Protein AF-A0A913YF73-F1 (afdb_monomer_lite)

pLDDT: mean 71.7, std 20.86, range [30.88, 94.69]

Radius of gyration: 25.26 Å; chains: 1; bounding box: 72×39×61 Å

Organism: Exaiptasia diaphana (NCBI:txid2652724)

Sequence (172 aa):
MDELIVLTPDNVKQVEFHNLKSPERDQLIRNLMEKVPESVQNSSRLLEKHPEQETRATLTKRLTFAIRKLSEDSVDKELLDLGKVSAHIDLEKLCWPIRKKERFKDAGIVRENGKDFYAQIILDALQTEIDGHAEYTKEYDCCEHVQFLQSNEFTTDRDEESLVCSSVVSIK

Foldseek 3Di:
DDDDDDCDPVNVVVVPPPDDAPPCLVVQLVVQLVQLLVQLLPPPLCCVLPVDSVLSNQLSVQLSQLSSVVSNCVLVVHDDDLVSSLVRDDLVSSQDGPPDPDTDPSNVSSVVCHSSNSSVSSVVSSVVVVVVCVVSVDDDPPVVDCPDPPPPPDDDDDDDDDDDDDDDDDDD

Secondary structure (DSSP, 8-state):
--------HHHHHHT--TT---TTHHHHHHHHHHHHHHHHHT-HHHHHH---HHHHHHHHHHHHHHHHHHHHHHHTTPPP-HHHHHHT--HHHHHS-SS-SSPPTTHHHHHHHHHHHHHHHHHHHHHHHHHH-TTTTS---GGGG---------------------------

Structure (mmCIF, N/CA/C/O backbone):
data_AF-A0A913YF73-F1
#
_entry.id   AF-A0A913YF73-F1
#
loop_
_atom_site.group_PDB
_atom_site.id
_atom_site.type_symbol
_atom_site.label_atom_id
_atom_site.label_alt_id
_atom_site.label_comp_id
_atom_site.label_asym_id
_atom_site.label_entity_id
_atom_site.label_seq_id
_atom_site.pdbx_PDB_ins_code
_atom_site.Cartn_x
_atom_site.Cartn_y
_atom_site.Cartn_z
_atom_site.occupancy
_atom_site.B_iso_or_equiv
_atom_site.auth_seq_id
_atom_site.auth_comp_id
_atom_site.auth_asym_id
_atom_site.auth_atom_id
_atom_site.pdbx_PDB_model_num
ATOM 1 N N . MET A 1 1 ? 46.815 -5.617 -33.733 1.00 34.00 1 MET A N 1
ATOM 2 C CA . MET A 1 1 ? 45.872 -6.285 -34.652 1.00 34.00 1 MET A CA 1
ATOM 3 C C . MET A 1 1 ? 44.560 -6.250 -33.920 1.00 34.00 1 MET A C 1
ATOM 5 O O . MET A 1 1 ? 44.460 -6.915 -32.899 1.00 34.00 1 MET A O 1
ATOM 9 N N . ASP A 1 2 ? 43.634 -5.416 -34.369 1.00 40.81 2 ASP A N 1
ATOM 10 C CA . ASP A 1 2 ? 42.364 -5.242 -33.672 1.00 40.81 2 ASP A CA 1
ATOM 11 C C . ASP A 1 2 ? 41.381 -6.243 -34.274 1.00 40.81 2 ASP A C 1
ATOM 13 O O . ASP A 1 2 ? 41.044 -6.167 -35.459 1.00 40.81 2 ASP A O 1
ATOM 17 N N . GLU A 1 3 ? 41.006 -7.252 -33.491 1.00 43.00 3 GLU A N 1
ATOM 18 C CA . GLU A 1 3 ? 40.011 -8.232 -33.909 1.00 43.00 3 GLU A CA 1
ATOM 19 C C . GLU A 1 3 ? 38.632 -7.574 -33.940 1.00 43.00 3 GLU A C 1
ATOM 21 O O . GLU A 1 3 ? 38.107 -7.090 -32.937 1.00 43.00 3 GLU A O 1
ATOM 26 N N . LEU A 1 4 ? 38.042 -7.550 -35.133 1.00 38.94 4 LEU A N 1
ATOM 27 C CA . LEU A 1 4 ? 36.712 -7.013 -35.363 1.00 38.94 4 LEU A CA 1
ATOM 28 C C . LEU A 1 4 ? 35.678 -8.050 -34.900 1.00 38.94 4 LEU A C 1
ATOM 30 O O . LEU A 1 4 ? 35.353 -8.988 -35.628 1.00 38.94 4 LEU A O 1
ATOM 34 N N . ILE A 1 5 ? 35.166 -7.901 -33.679 1.00 55.62 5 ILE A N 1
ATOM 35 C CA . ILE A 1 5 ? 34.100 -8.769 -33.169 1.00 55.62 5 ILE A CA 1
ATOM 36 C C . ILE A 1 5 ? 32.776 -8.339 -33.810 1.00 55.62 5 ILE A C 1
ATOM 38 O O . ILE A 1 5 ? 32.172 -7.337 -33.430 1.00 55.62 5 ILE A O 1
ATOM 42 N N . VAL A 1 6 ? 32.308 -9.103 -34.799 1.00 54.69 6 VAL A N 1
ATOM 43 C CA . VAL A 1 6 ? 30.972 -8.927 -35.383 1.00 54.69 6 VAL A CA 1
ATOM 44 C C . VAL A 1 6 ? 29.954 -9.626 -34.483 1.00 54.69 6 VAL A C 1
ATOM 46 O O . VAL A 1 6 ? 29.898 -10.856 -34.420 1.00 54.69 6 VAL A O 1
ATOM 49 N N . LEU A 1 7 ? 29.137 -8.844 -33.777 1.00 50.97 7 LEU A N 1
ATOM 50 C CA . LEU A 1 7 ? 28.013 -9.365 -33.003 1.00 50.97 7 LEU A CA 1
ATOM 51 C C . LEU A 1 7 ? 26.910 -9.828 -33.966 1.00 50.97 7 LEU A C 1
ATOM 53 O O . LEU A 1 7 ? 26.162 -9.025 -34.519 1.00 50.97 7 LEU A O 1
ATOM 57 N N . THR A 1 8 ? 26.828 -11.137 -34.199 1.00 58.25 8 THR A N 1
ATOM 58 C CA . THR A 1 8 ? 25.700 -11.760 -34.902 1.00 58.25 8 THR A CA 1
ATOM 59 C C . THR A 1 8 ? 24.472 -11.811 -33.980 1.00 58.25 8 THR A C 1
ATOM 61 O O . THR A 1 8 ? 24.634 -11.806 -32.759 1.00 58.25 8 THR A O 1
ATOM 64 N N . PRO A 1 9 ? 23.237 -11.904 -34.507 1.00 60.88 9 PRO A N 1
ATOM 65 C CA . PRO A 1 9 ? 22.028 -12.021 -33.681 1.00 60.88 9 PRO A CA 1
ATOM 66 C C . PRO A 1 9 ? 22.082 -13.163 -32.652 1.00 60.88 9 PRO A C 1
ATOM 68 O O . PRO A 1 9 ? 21.537 -13.036 -31.558 1.00 60.88 9 PRO A O 1
ATOM 71 N N . ASP A 1 10 ? 22.776 -14.257 -32.975 1.00 55.94 10 ASP A N 1
ATOM 72 C CA . ASP A 1 10 ? 22.982 -15.385 -32.060 1.00 55.94 10 ASP A CA 1
ATOM 73 C C . ASP A 1 10 ? 23.979 -15.060 -30.936 1.00 55.94 10 ASP A C 1
ATOM 75 O O . ASP A 1 10 ? 23.791 -15.508 -29.806 1.00 55.94 10 ASP A O 1
ATOM 79 N N . ASN A 1 11 ? 24.993 -14.230 -31.208 1.00 57.56 11 ASN A N 1
ATOM 80 C CA . ASN A 1 11 ? 25.930 -13.733 -30.196 1.00 57.56 11 ASN A CA 1
ATOM 81 C C . ASN A 1 11 ? 25.269 -12.679 -29.296 1.00 57.56 11 ASN A C 1
ATOM 83 O O . ASN A 1 11 ? 25.526 -12.655 -28.100 1.00 57.56 11 ASN A O 1
ATOM 87 N N . VAL A 1 12 ? 24.377 -11.844 -29.842 1.00 56.75 12 VAL A N 1
ATOM 88 C CA . VAL A 1 12 ? 23.615 -10.852 -29.060 1.00 56.75 12 VAL A CA 1
ATOM 89 C C . VAL A 1 12 ? 22.719 -11.543 -28.033 1.00 56.75 12 VAL A C 1
ATOM 91 O O . VAL A 1 12 ? 22.731 -11.151 -26.872 1.00 56.75 12 VAL A O 1
ATOM 94 N N . LYS A 1 13 ? 22.037 -12.633 -28.413 1.00 57.59 13 LYS A N 1
ATOM 95 C CA . LYS A 1 13 ? 21.227 -13.444 -27.485 1.00 57.59 13 LYS A CA 1
ATOM 96 C C . LYS A 1 13 ? 22.032 -14.052 -26.335 1.00 57.59 13 LYS A C 1
ATOM 98 O O . LYS A 1 13 ? 21.496 -14.246 -25.253 1.00 57.59 13 LYS A O 1
ATOM 103 N N . GLN A 1 14 ? 23.314 -14.355 -26.548 1.00 55.28 14 GLN A N 1
ATOM 104 C CA . GLN A 1 14 ? 24.201 -14.861 -25.491 1.00 55.28 14 GLN A CA 1
ATOM 105 C C . GLN A 1 14 ? 24.668 -13.762 -24.522 1.00 55.28 14 GLN A C 1
ATOM 107 O O . GLN A 1 14 ? 25.133 -14.074 -23.429 1.00 55.28 14 GLN A O 1
ATOM 112 N N . VAL A 1 15 ? 24.530 -12.491 -24.911 1.00 55.53 15 VAL A N 1
ATOM 113 C CA . VAL A 1 15 ? 24.896 -11.302 -24.122 1.00 55.53 15 VAL A CA 1
ATOM 114 C C . VAL A 1 15 ? 23.641 -10.581 -23.598 1.00 55.53 15 VAL A C 1
ATOM 116 O O . VAL A 1 15 ? 23.731 -9.516 -22.993 1.00 55.53 15 VAL A O 1
ATOM 119 N N . GLU A 1 16 ? 22.447 -11.155 -23.784 1.00 51.75 16 GLU A N 1
ATOM 120 C CA . GLU A 1 16 ? 21.217 -10.624 -23.200 1.00 51.75 16 GLU A CA 1
ATOM 121 C C . GLU A 1 16 ? 21.289 -10.707 -21.668 1.00 51.75 16 GLU A C 1
ATOM 123 O O . GLU A 1 16 ? 21.153 -11.759 -21.041 1.00 51.75 16 GLU A O 1
ATOM 128 N N . PHE A 1 17 ? 21.503 -9.557 -21.037 1.00 56.09 17 PHE A N 1
ATOM 129 C CA . PHE A 1 17 ? 21.459 -9.425 -19.591 1.00 56.09 17 PHE A CA 1
ATOM 130 C C . PHE A 1 17 ? 20.002 -9.405 -19.129 1.00 56.09 17 PHE A C 1
ATOM 132 O O . PHE A 1 17 ? 19.400 -8.348 -18.956 1.00 56.09 17 PHE A O 1
ATOM 139 N N . HIS A 1 18 ? 19.430 -10.582 -18.883 1.00 52.12 18 HIS A N 1
ATOM 140 C CA . HIS A 1 18 ? 18.026 -10.733 -18.483 1.00 52.12 18 HIS A CA 1
ATOM 141 C C . HIS A 1 18 ? 17.642 -10.102 -17.127 1.00 52.12 18 HIS A C 1
ATOM 143 O O . HIS A 1 18 ? 16.508 -10.262 -16.699 1.00 52.12 18 HIS A O 1
AT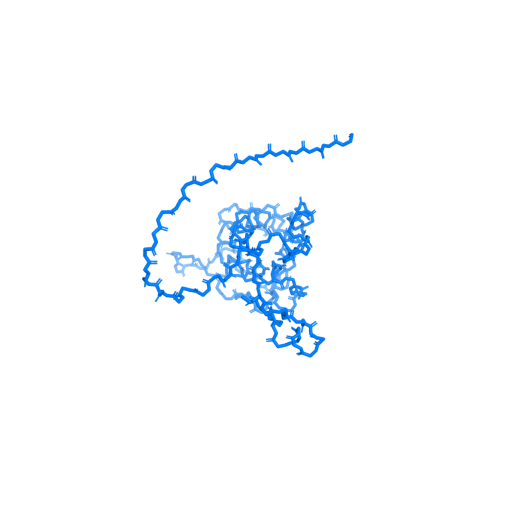OM 149 N N . ASN A 1 19 ? 18.549 -9.398 -16.439 1.00 55.88 19 ASN A N 1
ATOM 150 C CA . ASN A 1 19 ? 18.321 -8.838 -15.101 1.00 55.88 19 ASN A CA 1
ATOM 151 C C . ASN A 1 19 ? 19.118 -7.544 -14.826 1.00 55.88 19 ASN A C 1
ATOM 153 O O . ASN A 1 19 ? 19.521 -7.302 -13.685 1.00 55.88 19 ASN A O 1
ATOM 157 N N . LEU A 1 20 ? 19.390 -6.710 -15.837 1.00 58.34 20 LEU A N 1
ATOM 158 C CA . LEU A 1 20 ? 19.959 -5.381 -15.581 1.00 58.34 20 LEU A CA 1
ATOM 159 C C . LEU A 1 20 ? 18.896 -4.488 -14.930 1.00 58.34 20 LEU A C 1
ATOM 161 O O . LEU A 1 20 ? 17.968 -4.012 -15.577 1.00 58.34 20 LEU A O 1
ATOM 165 N N . LYS A 1 21 ? 19.022 -4.292 -13.616 1.00 62.62 21 LYS A N 1
ATOM 166 C CA . LYS A 1 21 ? 18.206 -3.345 -12.853 1.00 62.62 21 LYS A CA 1
ATOM 167 C C . LYS A 1 21 ? 18.792 -1.946 -13.017 1.00 62.62 21 LYS A C 1
ATOM 169 O O . LYS A 1 21 ? 20.011 -1.793 -12.987 1.00 62.62 21 LYS A O 1
ATOM 174 N N . SER A 1 22 ? 17.930 -0.936 -13.153 1.00 66.50 22 SER A N 1
ATOM 175 C CA . SER A 1 22 ? 18.375 0.462 -13.197 1.00 66.50 22 SER A CA 1
ATOM 176 C C . SER A 1 22 ? 19.248 0.777 -11.969 1.00 66.50 22 SER A C 1
ATOM 178 O O . SER A 1 22 ? 18.864 0.404 -10.854 1.00 66.50 22 SER A O 1
ATOM 180 N N . PRO A 1 23 ? 20.384 1.484 -12.121 1.00 67.31 23 PRO A N 1
ATOM 181 C CA . PRO A 1 23 ? 21.191 1.940 -10.988 1.00 67.31 23 PRO A CA 1
ATOM 182 C C . PRO A 1 23 ? 20.397 2.869 -10.055 1.00 67.31 23 PRO A C 1
ATOM 184 O O . PRO A 1 23 ? 20.715 2.991 -8.873 1.00 67.31 23 PRO A O 1
ATOM 187 N N . GLU A 1 24 ? 19.319 3.476 -10.556 1.00 76.44 24 GLU A N 1
ATOM 188 C CA . GLU A 1 24 ? 18.424 4.340 -9.790 1.00 76.44 24 GLU A CA 1
ATOM 189 C C . GLU A 1 24 ? 17.323 3.564 -9.061 1.00 76.44 24 GLU A C 1
ATOM 191 O O . GLU A 1 24 ? 16.648 4.135 -8.208 1.00 76.44 24 GLU A O 1
ATOM 196 N N . ARG A 1 25 ? 17.150 2.261 -9.327 1.00 81.12 25 ARG A N 1
ATOM 197 C CA . ARG A 1 25 ? 16.065 1.428 -8.777 1.00 81.12 25 ARG A CA 1
ATOM 198 C C . ARG A 1 25 ? 15.886 1.596 -7.271 1.00 81.12 25 ARG A C 1
ATOM 200 O O . ARG A 1 25 ? 14.775 1.819 -6.797 1.00 81.12 25 ARG A O 1
ATOM 207 N N . ASP A 1 26 ? 16.971 1.486 -6.511 1.00 82.62 26 ASP A N 1
ATOM 208 C CA . ASP A 1 26 ? 16.907 1.588 -5.052 1.00 82.62 26 ASP A CA 1
ATOM 209 C C . ASP A 1 26 ? 16.537 3.002 -4.596 1.00 82.62 26 ASP A C 1
ATOM 211 O O . ASP A 1 26 ? 15.889 3.169 -3.563 1.00 82.62 26 ASP A O 1
ATOM 215 N N . GLN A 1 27 ? 16.911 4.022 -5.373 1.00 85.06 27 GLN A N 1
ATOM 216 C CA . GLN A 1 27 ? 16.470 5.390 -5.137 1.00 85.06 27 GLN A CA 1
ATOM 217 C C . GLN A 1 27 ? 14.974 5.546 -5.421 1.00 85.06 27 GLN A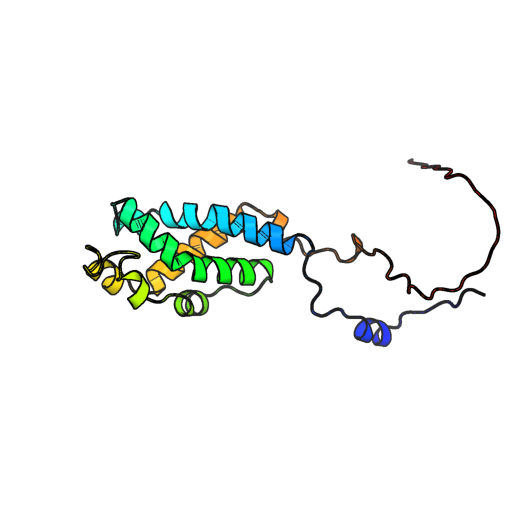 C 1
ATOM 219 O O . GLN A 1 27 ? 14.275 6.160 -4.617 1.00 85.06 27 GLN A O 1
ATOM 224 N N . LEU A 1 28 ? 14.469 4.936 -6.497 1.00 83.75 28 LEU A N 1
ATOM 225 C CA . LEU A 1 28 ? 13.043 4.956 -6.83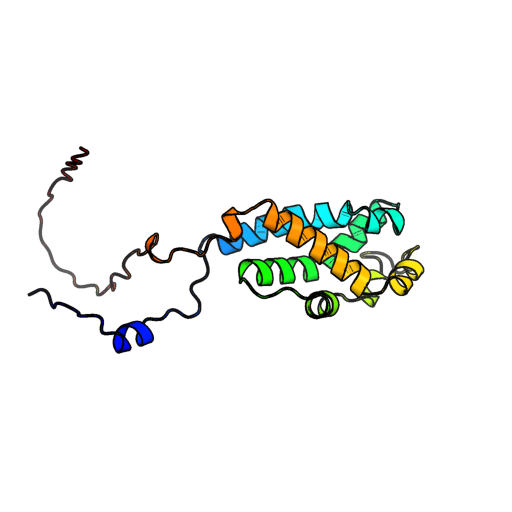1 1.00 83.75 28 LEU A CA 1
ATOM 226 C C . LEU A 1 28 ? 12.207 4.291 -5.736 1.00 83.75 28 LEU A C 1
ATOM 228 O O . LEU A 1 28 ? 11.236 4.869 -5.252 1.00 83.75 28 LEU A O 1
ATOM 232 N N . ILE A 1 29 ? 12.636 3.118 -5.266 1.00 88.19 29 ILE A N 1
ATOM 233 C CA . ILE A 1 29 ? 11.966 2.412 -4.170 1.00 88.19 29 ILE A CA 1
ATOM 234 C C . ILE A 1 29 ? 11.991 3.253 -2.892 1.00 88.19 29 ILE A C 1
ATOM 236 O O . ILE A 1 29 ? 10.976 3.328 -2.204 1.00 88.19 29 ILE A O 1
ATOM 240 N N . ARG A 1 30 ? 13.117 3.907 -2.566 1.00 89.06 30 ARG A N 1
ATOM 241 C CA . ARG A 1 30 ? 13.198 4.810 -1.405 1.00 89.06 30 ARG A CA 1
ATOM 242 C C . ARG A 1 30 ? 12.204 5.966 -1.508 1.00 89.06 30 ARG A C 1
ATOM 244 O O . ARG A 1 30 ? 11.493 6.207 -0.539 1.00 89.06 30 ARG A O 1
ATOM 251 N N . ASN A 1 31 ? 12.110 6.611 -2.669 1.00 89.88 31 ASN A N 1
ATOM 252 C CA . ASN A 1 31 ? 11.173 7.713 -2.893 1.00 89.88 31 ASN A CA 1
ATOM 253 C C . ASN A 1 31 ? 9.713 7.248 -2.743 1.00 89.88 31 ASN A C 1
ATOM 255 O O . ASN A 1 31 ? 8.930 7.875 -2.030 1.00 89.88 31 ASN A O 1
ATOM 259 N N . LEU A 1 32 ? 9.349 6.109 -3.346 1.00 89.94 32 LEU A N 1
ATOM 260 C CA . LEU A 1 32 ? 8.008 5.530 -3.199 1.00 89.94 32 LEU A CA 1
ATOM 261 C C . LEU A 1 32 ? 7.712 5.151 -1.740 1.00 89.94 32 LEU A C 1
ATOM 263 O O . LEU A 1 32 ? 6.609 5.370 -1.249 1.00 89.94 32 LEU A O 1
ATOM 267 N N . MET A 1 33 ? 8.701 4.625 -1.016 1.00 92.69 33 MET A N 1
ATOM 268 C CA . MET A 1 33 ? 8.572 4.286 0.404 1.00 92.69 33 MET A CA 1
ATOM 269 C C . MET A 1 33 ? 8.431 5.496 1.328 1.00 92.69 33 MET A C 1
ATOM 271 O O . MET A 1 33 ? 7.998 5.324 2.465 1.00 92.69 33 MET A O 1
ATOM 275 N N . GLU A 1 34 ? 8.785 6.694 0.873 1.00 91.31 34 GLU A N 1
ATOM 276 C CA . GLU A 1 34 ? 8.549 7.937 1.605 1.00 91.31 34 GLU A CA 1
ATOM 277 C C . GLU A 1 34 ? 7.134 8.464 1.340 1.00 91.31 34 GLU A C 1
ATOM 279 O O . GLU A 1 34 ? 6.395 8.749 2.282 1.00 91.31 34 GLU A O 1
ATOM 284 N N . LYS A 1 35 ? 6.724 8.503 0.067 1.00 91.69 35 LYS A N 1
ATOM 285 C CA . LYS A 1 35 ? 5.475 9.151 -0.358 1.00 91.69 35 LYS A CA 1
ATOM 286 C C . LYS A 1 35 ? 4.232 8.280 -0.221 1.00 91.69 35 LYS A C 1
ATOM 288 O O . LYS A 1 35 ? 3.210 8.723 0.296 1.00 91.69 35 LYS A O 1
ATOM 293 N N . VAL A 1 36 ? 4.307 7.012 -0.628 1.00 93.12 36 VAL A N 1
ATOM 294 C CA . VAL A 1 36 ? 3.136 6.119 -0.648 1.00 93.12 36 VAL A CA 1
ATOM 295 C C . VAL A 1 36 ? 2.536 5.927 0.750 1.00 93.12 36 VAL A C 1
ATOM 297 O O . VAL A 1 36 ? 1.313 5.997 0.871 1.00 93.12 36 VAL A O 1
ATOM 300 N N . PRO A 1 37 ? 3.315 5.739 1.837 1.00 94.38 37 PRO A N 1
ATOM 301 C CA . PRO A 1 37 ? 2.743 5.673 3.182 1.00 94.38 37 PRO A CA 1
ATOM 302 C C . PRO A 1 37 ? 1.976 6.935 3.592 1.00 94.38 37 PRO A C 1
ATOM 304 O O . PRO A 1 37 ? 0.939 6.819 4.251 1.00 94.38 37 PRO A O 1
ATOM 307 N N . GLU A 1 38 ? 2.455 8.117 3.202 1.00 92.94 38 GLU A N 1
ATOM 308 C CA . GLU A 1 38 ? 1.774 9.388 3.460 1.00 92.94 38 GLU A CA 1
ATOM 309 C C . GLU A 1 38 ? 0.446 9.459 2.693 1.00 92.94 38 GLU A C 1
ATOM 311 O O . GLU A 1 38 ? -0.604 9.705 3.296 1.00 92.94 38 GLU A O 1
ATOM 316 N N . SER A 1 39 ? 0.464 9.133 1.399 1.00 93.44 39 SER A N 1
ATOM 317 C CA . SER A 1 39 ? -0.728 9.080 0.544 1.00 93.44 39 SER A CA 1
ATOM 318 C C . SER A 1 39 ? -1.754 8.049 1.042 1.00 93.44 39 SER A C 1
ATOM 320 O O . SER A 1 39 ? -2.952 8.335 1.102 1.00 93.44 39 SER A O 1
ATOM 322 N N . VAL A 1 40 ? -1.307 6.883 1.524 1.00 93.94 40 VAL A N 1
ATOM 323 C CA . VAL A 1 40 ? -2.171 5.878 2.173 1.00 93.94 40 VAL A CA 1
ATOM 324 C C . VAL A 1 40 ? -2.786 6.430 3.462 1.00 93.94 40 VAL A C 1
ATOM 326 O O . VAL A 1 40 ? -3.992 6.299 3.671 1.00 93.94 40 VAL A O 1
ATOM 329 N N . GLN A 1 41 ? -1.987 7.065 4.326 1.00 93.25 41 GLN A N 1
ATOM 330 C CA . GLN A 1 41 ? -2.455 7.610 5.605 1.00 93.25 41 GLN A CA 1
ATOM 331 C C . GLN A 1 41 ? -3.480 8.743 5.430 1.00 93.25 41 GLN A C 1
ATOM 333 O O . GLN A 1 41 ? -4.360 8.908 6.283 1.00 93.25 41 GLN A O 1
ATOM 338 N N . ASN A 1 42 ? -3.366 9.503 4.340 1.00 92.12 42 ASN A N 1
ATOM 339 C CA . ASN A 1 42 ? -4.219 10.645 4.011 1.00 92.12 42 ASN A CA 1
ATOM 340 C C . ASN A 1 42 ? -5.325 10.313 2.994 1.00 92.12 42 ASN A C 1
ATOM 342 O O . ASN A 1 42 ? -6.087 11.197 2.605 1.00 92.12 42 ASN A O 1
ATOM 346 N N . SER A 1 43 ? -5.455 9.046 2.593 1.00 94.25 43 SER A N 1
ATOM 347 C CA . SER A 1 43 ? -6.533 8.579 1.722 1.00 94.25 43 SER A CA 1
ATOM 348 C C . SER A 1 43 ? -7.905 8.923 2.309 1.00 94.25 43 SER A C 1
ATOM 350 O O . SER A 1 43 ? -8.199 8.593 3.461 1.00 94.25 43 SER A O 1
ATOM 352 N N . SER A 1 44 ? -8.782 9.521 1.497 1.00 93.12 44 SER A N 1
ATOM 353 C CA . SER A 1 44 ? -10.164 9.849 1.879 1.00 93.12 44 SER A CA 1
ATOM 354 C C . SER A 1 44 ? -10.936 8.627 2.384 1.00 93.12 44 SER A C 1
ATOM 356 O O . SER A 1 44 ? -11.649 8.709 3.383 1.00 93.12 44 SER A O 1
ATOM 358 N N . ARG A 1 45 ? -10.726 7.467 1.753 1.00 92.06 45 ARG A N 1
ATOM 359 C CA . ARG A 1 45 ? -11.344 6.190 2.134 1.00 92.06 45 ARG A CA 1
ATOM 360 C C . ARG A 1 45 ? -10.862 5.720 3.503 1.00 92.06 45 ARG A C 1
ATOM 362 O O . ARG A 1 45 ? -11.663 5.262 4.315 1.00 92.06 45 ARG A O 1
ATOM 369 N N . LEU A 1 46 ? -9.561 5.848 3.776 1.00 92.25 46 LEU A N 1
ATOM 370 C CA . LEU A 1 46 ? -9.005 5.488 5.079 1.00 92.25 46 LEU A CA 1
ATOM 371 C C . LEU A 1 46 ? -9.472 6.462 6.169 1.00 92.25 46 LEU A C 1
ATOM 373 O O . LEU A 1 46 ? -9.796 6.024 7.269 1.00 92.25 46 LEU A O 1
ATOM 377 N N . LEU A 1 47 ? -9.550 7.758 5.856 1.00 93.88 47 LEU A N 1
ATOM 378 C CA . LEU A 1 47 ? -10.053 8.807 6.747 1.00 93.88 47 LEU A CA 1
ATOM 379 C C . LEU A 1 47 ? -11.514 8.584 7.150 1.00 93.88 47 LEU A C 1
ATOM 381 O O . LEU A 1 47 ? -11.848 8.758 8.319 1.00 93.88 47 LEU A O 1
ATOM 385 N N . GLU A 1 48 ? -12.362 8.170 6.207 1.00 92.50 48 GLU A N 1
ATOM 386 C CA . GLU A 1 48 ? -13.778 7.881 6.458 1.00 92.50 48 GLU A CA 1
ATOM 387 C C . GLU A 1 48 ? -13.956 6.733 7.463 1.00 92.50 48 GLU A C 1
ATOM 389 O O . GLU A 1 48 ? -14.804 6.807 8.351 1.00 92.50 48 GLU A O 1
ATOM 394 N N . LYS A 1 49 ? -13.149 5.671 7.342 1.00 92.38 49 LYS A N 1
ATOM 395 C CA . LYS A 1 49 ? -13.244 4.488 8.215 1.00 92.38 49 LYS A CA 1
ATOM 396 C C . LYS A 1 49 ? -12.488 4.638 9.528 1.00 92.38 49 LYS A C 1
ATOM 398 O O . LYS A 1 49 ? -12.897 4.067 10.534 1.00 92.38 49 LYS A O 1
ATOM 403 N N . HIS A 1 50 ? -11.397 5.393 9.513 1.00 90.44 50 HIS A N 1
ATOM 404 C CA . HIS A 1 50 ? -10.480 5.549 10.633 1.00 90.44 50 HIS A CA 1
ATOM 405 C C . HIS A 1 50 ? -10.143 7.035 10.830 1.00 90.44 50 HIS A C 1
ATOM 407 O O . HIS A 1 50 ? -9.082 7.491 10.392 1.00 90.44 50 HIS A O 1
ATOM 413 N N . PRO A 1 51 ? -11.012 7.819 11.494 1.00 87.94 51 PRO A N 1
ATOM 414 C CA . PRO A 1 51 ? -10.834 9.266 11.640 1.00 87.94 51 PRO A CA 1
ATOM 415 C C . PRO A 1 51 ? -9.704 9.650 12.610 1.00 87.94 51 PRO A C 1
ATOM 417 O O . PRO A 1 51 ? -9.141 10.743 12.505 1.00 87.94 51 PRO A O 1
ATOM 420 N N . GLU A 1 52 ? -9.297 8.751 13.506 1.00 89.88 52 GLU A N 1
ATOM 421 C CA . GLU A 1 52 ? -8.195 8.979 14.444 1.00 89.88 52 GLU A CA 1
ATOM 422 C C . GLU A 1 52 ? -6.821 8.865 13.748 1.00 89.88 52 GLU A C 1
ATOM 424 O O . GLU A 1 52 ? -6.514 7.883 13.071 1.00 89.88 52 GLU A O 1
ATOM 429 N N . GLN A 1 53 ? -5.946 9.862 13.926 1.00 88.62 53 GLN A N 1
ATOM 430 C CA . GLN A 1 53 ? -4.621 9.877 13.286 1.00 88.62 53 GLN A CA 1
ATOM 431 C C . GLN A 1 53 ? -3.704 8.749 13.788 1.00 88.62 53 GLN A C 1
ATOM 433 O O . GLN A 1 53 ? -2.984 8.146 12.993 1.00 88.62 53 GLN A O 1
ATOM 438 N N . GLU A 1 54 ? -3.728 8.456 15.092 1.00 87.44 54 GLU A N 1
ATOM 439 C CA . GLU A 1 54 ? -2.896 7.410 15.709 1.00 87.44 54 GLU A CA 1
ATOM 440 C C . GLU A 1 54 ? -3.210 6.022 15.127 1.00 87.44 54 GLU A C 1
ATOM 442 O O . GLU A 1 54 ? -2.308 5.226 14.837 1.00 87.44 54 GLU A O 1
ATOM 447 N N . THR A 1 55 ? -4.493 5.774 14.875 1.00 87.12 55 THR A N 1
ATOM 448 C CA . THR A 1 55 ? -5.001 4.594 14.181 1.00 87.12 55 THR A CA 1
ATOM 449 C C . THR A 1 55 ? -4.420 4.470 12.789 1.00 87.12 55 THR A C 1
ATOM 451 O O . THR A 1 55 ? -3.802 3.453 12.472 1.00 87.12 55 THR A O 1
ATOM 454 N N . ARG A 1 56 ? -4.589 5.504 11.955 1.00 90.69 56 ARG A N 1
ATOM 455 C CA . ARG A 1 56 ? -4.110 5.466 10.570 1.00 90.69 56 ARG A CA 1
ATOM 456 C C . ARG A 1 56 ? -2.602 5.277 10.527 1.00 90.69 56 ARG A C 1
ATOM 458 O O . ARG A 1 56 ? -2.129 4.411 9.806 1.00 90.69 56 ARG A O 1
ATOM 465 N N . ALA A 1 57 ? -1.858 5.978 11.382 1.00 90.06 57 ALA A N 1
ATOM 466 C CA . ALA A 1 57 ? -0.414 5.795 11.503 1.00 90.06 57 ALA A CA 1
ATOM 467 C C . ALA A 1 57 ? -0.033 4.349 11.877 1.00 90.06 57 ALA A C 1
ATOM 469 O O . ALA A 1 57 ? 0.961 3.814 11.386 1.00 90.06 57 ALA A O 1
ATOM 470 N N . THR A 1 58 ? -0.816 3.693 12.735 1.00 89.12 58 THR A N 1
ATOM 471 C CA . THR A 1 58 ? -0.603 2.287 13.106 1.00 89.12 58 THR A CA 1
ATOM 472 C C . THR A 1 58 ? -0.912 1.339 11.948 1.00 89.12 58 THR A C 1
ATOM 474 O O . THR A 1 58 ? -0.113 0.441 11.675 1.00 89.12 58 THR A O 1
ATOM 477 N N . LEU A 1 59 ? -2.027 1.549 11.245 1.00 90.38 59 LEU A N 1
ATOM 478 C CA . LEU A 1 59 ? -2.402 0.764 10.068 1.00 90.38 59 LEU A CA 1
ATOM 479 C C . LEU A 1 59 ? -1.352 0.913 8.962 1.00 90.38 59 LEU A C 1
ATOM 481 O O . LEU A 1 59 ? -0.818 -0.091 8.498 1.00 90.38 59 LEU A O 1
ATOM 485 N N . THR A 1 60 ? -0.950 2.139 8.626 1.00 92.25 60 THR A N 1
ATOM 486 C CA . THR A 1 60 ? 0.097 2.415 7.633 1.00 92.25 60 THR A CA 1
ATOM 487 C C . THR A 1 60 ? 1.422 1.734 7.994 1.00 92.25 60 THR A C 1
ATOM 489 O O . THR A 1 60 ? 2.046 1.118 7.131 1.00 92.25 60 THR A O 1
ATOM 492 N N . LYS A 1 61 ? 1.828 1.736 9.276 1.00 90.56 61 LYS A N 1
ATOM 493 C CA . LYS A 1 61 ? 3.023 1.003 9.749 1.00 90.56 61 LYS A CA 1
ATOM 494 C C . LYS A 1 61 ? 2.936 -0.509 9.535 1.00 90.56 61 LYS A C 1
ATOM 496 O O . LYS A 1 61 ? 3.946 -1.165 9.300 1.00 90.56 61 LYS A O 1
ATOM 501 N N . ARG A 1 62 ? 1.744 -1.094 9.651 1.00 89.00 62 ARG A N 1
ATOM 502 C CA . ARG A 1 62 ? 1.523 -2.528 9.392 1.00 89.00 62 ARG A CA 1
ATOM 503 C C . ARG A 1 62 ? 1.483 -2.832 7.898 1.00 89.00 62 ARG A C 1
ATOM 505 O O . ARG A 1 62 ? 1.958 -3.885 7.485 1.00 89.00 62 ARG A O 1
ATOM 512 N N . LEU A 1 63 ? 0.969 -1.897 7.105 1.00 92.50 63 LEU A N 1
ATOM 513 C CA . LEU A 1 63 ? 0.933 -1.984 5.649 1.00 92.50 63 LEU A CA 1
ATOM 514 C C . LEU A 1 63 ? 2.296 -1.708 5.001 1.00 92.50 63 LEU A C 1
ATOM 516 O O . LEU A 1 63 ? 2.478 -2.052 3.841 1.00 92.50 63 LEU A O 1
ATOM 520 N N . THR A 1 64 ? 3.280 -1.174 5.735 1.00 92.06 64 THR A N 1
ATOM 521 C CA . THR A 1 64 ? 4.623 -0.845 5.217 1.00 92.06 64 THR A CA 1
ATOM 522 C C . THR A 1 64 ? 5.293 -2.007 4.483 1.00 92.06 64 THR A C 1
ATOM 524 O O . THR A 1 64 ? 5.969 -1.783 3.484 1.00 92.06 64 THR A O 1
ATOM 527 N N . PHE A 1 65 ? 5.102 -3.250 4.937 1.00 91.12 65 PHE A N 1
ATOM 528 C CA . PHE A 1 65 ? 5.645 -4.414 4.231 1.00 91.12 65 PHE A CA 1
ATOM 529 C C . PHE A 1 65 ? 5.000 -4.612 2.852 1.00 91.12 65 PHE A C 1
ATOM 531 O O . PHE A 1 65 ? 5.715 -4.816 1.875 1.00 91.12 65 PHE A O 1
ATOM 538 N N . ALA A 1 66 ? 3.669 -4.517 2.773 1.00 91.19 66 ALA A N 1
ATOM 539 C CA . ALA A 1 66 ? 2.942 -4.613 1.512 1.00 91.19 66 ALA A CA 1
ATOM 540 C C . ALA A 1 66 ? 3.315 -3.451 0.581 1.00 91.19 66 ALA A C 1
ATOM 542 O O . ALA A 1 66 ? 3.669 -3.693 -0.565 1.00 91.19 66 ALA A O 1
ATOM 543 N N . ILE A 1 67 ? 3.346 -2.217 1.101 1.00 93.31 67 ILE A N 1
ATOM 544 C CA . ILE A 1 67 ? 3.775 -1.023 0.355 1.00 93.31 67 ILE A CA 1
ATOM 545 C C . ILE A 1 67 ? 5.170 -1.238 -0.240 1.00 93.31 67 ILE A C 1
ATOM 547 O O . ILE A 1 67 ? 5.356 -1.043 -1.432 1.00 93.31 67 ILE A O 1
ATOM 551 N N . ARG A 1 68 ? 6.133 -1.723 0.555 1.00 91.75 68 ARG A N 1
ATOM 552 C CA . ARG A 1 68 ? 7.492 -1.991 0.072 1.00 91.75 68 ARG A CA 1
ATOM 553 C C . ARG A 1 68 ? 7.528 -2.993 -1.070 1.00 91.75 68 ARG A C 1
ATOM 555 O O . ARG A 1 68 ? 8.225 -2.750 -2.049 1.00 91.75 68 ARG A O 1
ATOM 562 N N . LYS A 1 69 ? 6.821 -4.115 -0.926 1.00 90.56 69 LYS A N 1
ATOM 563 C CA . LYS A 1 69 ? 6.781 -5.153 -1.960 1.00 90.56 69 LYS A CA 1
ATOM 564 C C . LYS A 1 69 ? 6.227 -4.605 -3.269 1.00 90.56 69 LYS A C 1
ATOM 566 O O . LYS A 1 69 ? 6.822 -4.809 -4.310 1.00 90.56 69 LYS A O 1
ATOM 571 N N . LEU A 1 70 ? 5.181 -3.796 -3.189 1.00 88.31 70 LEU A N 1
ATOM 572 C CA . LEU A 1 70 ? 4.532 -3.235 -4.371 1.00 88.31 70 LEU A CA 1
ATOM 573 C C . LEU A 1 70 ? 5.348 -2.121 -5.019 1.00 88.31 70 LEU A C 1
ATOM 575 O O . LEU A 1 70 ? 5.351 -2.007 -6.237 1.00 88.31 70 LEU A O 1
ATOM 579 N N . SER A 1 71 ? 6.083 -1.335 -4.231 1.00 89.44 71 SER A N 1
ATOM 580 C CA . SER A 1 71 ? 7.067 -0.395 -4.771 1.00 89.44 71 SER A CA 1
ATOM 581 C C . SER A 1 71 ? 8.197 -1.122 -5.505 1.00 89.44 71 SER A C 1
ATOM 583 O O . SER A 1 71 ? 8.643 -0.650 -6.545 1.00 89.44 71 SER A O 1
ATOM 585 N N . GLU A 1 72 ? 8.660 -2.264 -4.982 1.00 88.12 72 GLU A N 1
ATOM 586 C CA . GLU A 1 72 ? 9.646 -3.117 -5.661 1.00 88.12 72 GLU A CA 1
ATOM 587 C C . GLU A 1 72 ? 9.077 -3.656 -6.985 1.00 88.12 72 GLU A C 1
ATOM 589 O O . GLU A 1 72 ? 9.685 -3.429 -8.031 1.00 88.12 72 GLU A O 1
ATOM 594 N N . ASP A 1 73 ? 7.896 -4.279 -6.945 1.00 86.19 73 ASP A N 1
ATOM 595 C CA . ASP A 1 73 ? 7.227 -4.881 -8.106 1.00 86.19 73 ASP A CA 1
ATOM 596 C C . ASP A 1 73 ? 6.923 -3.834 -9.189 1.00 86.19 73 ASP A C 1
ATOM 598 O O . ASP A 1 73 ? 7.141 -4.064 -10.377 1.00 86.19 73 ASP A O 1
ATOM 602 N N . SER A 1 74 ? 6.482 -2.642 -8.786 1.00 83.38 74 SER A N 1
ATOM 603 C CA . SER A 1 74 ? 6.170 -1.565 -9.720 1.00 83.38 74 SER A CA 1
ATOM 604 C C . SER A 1 74 ? 7.389 -1.011 -10.443 1.00 83.38 74 SER A C 1
ATOM 606 O O . SER A 1 74 ? 7.295 -0.695 -11.628 1.00 83.38 74 SER A O 1
ATOM 608 N N . VAL A 1 75 ? 8.510 -0.833 -9.739 1.00 81.50 75 VAL A N 1
ATOM 609 C CA . VAL A 1 75 ? 9.757 -0.358 -10.357 1.00 81.50 75 VAL A CA 1
ATOM 610 C C . VAL A 1 75 ? 10.336 -1.442 -11.264 1.00 81.50 75 VAL A C 1
ATOM 612 O O . VAL A 1 75 ? 10.878 -1.136 -12.324 1.00 81.50 75 VAL A O 1
ATOM 615 N N . ASP A 1 76 ? 10.154 -2.708 -10.890 1.00 77.00 76 ASP A N 1
ATOM 616 C CA . ASP A 1 76 ? 10.507 -3.867 -11.710 1.00 77.00 76 ASP A CA 1
ATOM 617 C C . ASP A 1 76 ? 9.489 -4.109 -12.863 1.00 77.00 76 ASP A C 1
ATOM 619 O O . ASP A 1 76 ? 9.599 -5.095 -13.590 1.00 77.00 76 ASP A O 1
ATOM 623 N N . LYS A 1 77 ? 8.547 -3.173 -13.090 1.00 71.44 77 LYS A N 1
ATOM 624 C CA . LYS A 1 77 ? 7.521 -3.167 -14.155 1.00 71.44 77 LYS A CA 1
ATOM 625 C C . LYS A 1 77 ? 6.593 -4.383 -14.149 1.00 71.44 77 LYS A C 1
ATOM 627 O O . LYS A 1 77 ? 6.008 -4.734 -15.17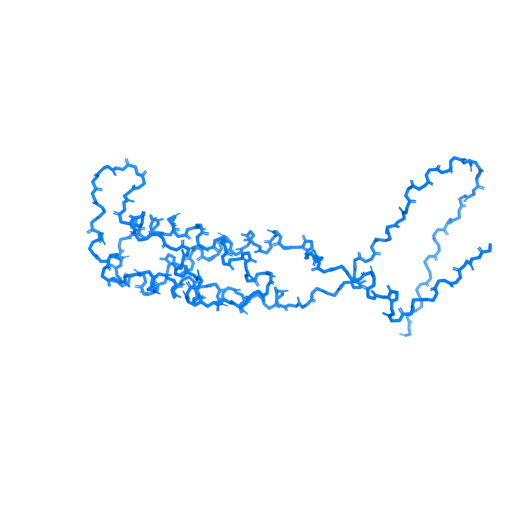7 1.00 71.44 77 LYS A O 1
ATOM 632 N N . GLU A 1 78 ? 6.417 -5.018 -12.997 1.00 72.94 78 GLU A N 1
ATOM 633 C CA . GLU A 1 78 ? 5.427 -6.071 -12.855 1.00 72.94 78 GLU A CA 1
ATOM 634 C C . GLU A 1 78 ? 4.013 -5.487 -12.835 1.00 72.94 78 GLU A C 1
ATOM 636 O O . GLU A 1 78 ? 3.742 -4.454 -12.221 1.00 72.94 78 GLU A O 1
ATOM 641 N N . LEU A 1 79 ? 3.078 -6.182 -13.490 1.00 75.69 79 LEU A N 1
ATOM 642 C CA . LEU A 1 79 ? 1.675 -5.801 -13.433 1.00 75.69 7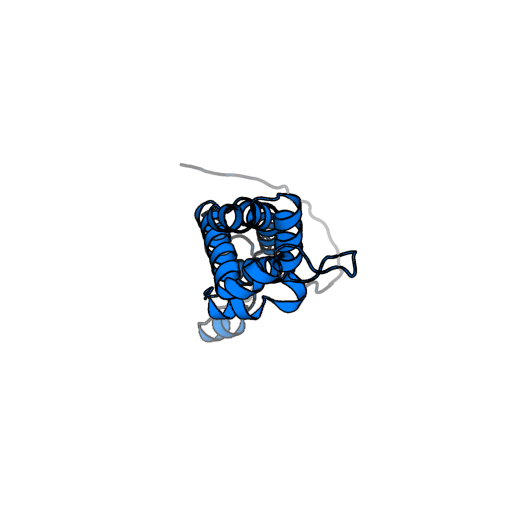9 LEU A CA 1
ATOM 643 C C . LEU A 1 79 ? 1.171 -5.969 -11.996 1.00 75.69 79 LEU A C 1
ATOM 645 O O . LEU A 1 79 ? 1.148 -7.084 -11.451 1.00 75.69 79 LEU A O 1
ATOM 649 N N . LEU A 1 80 ? 0.778 -4.845 -11.406 1.00 77.25 80 LEU A N 1
ATOM 650 C CA . LEU A 1 80 ? 0.162 -4.795 -10.094 1.00 77.25 80 LEU A CA 1
ATOM 651 C C . LEU A 1 80 ? -1.312 -5.158 -10.232 1.00 77.25 80 LEU A C 1
ATOM 653 O O . LEU A 1 80 ? -2.056 -4.533 -10.986 1.00 77.25 80 LEU A O 1
ATOM 657 N N . ASP A 1 81 ? -1.737 -6.165 -9.480 1.00 83.00 81 ASP A N 1
ATOM 658 C CA . ASP A 1 81 ? -3.139 -6.538 -9.374 1.00 83.00 81 ASP A CA 1
ATOM 659 C C . ASP A 1 81 ? -3.574 -6.576 -7.906 1.00 83.00 81 ASP A C 1
ATOM 661 O O . ASP A 1 81 ? -2.768 -6.733 -6.982 1.00 83.00 81 ASP A O 1
ATOM 665 N N . LEU A 1 82 ? -4.880 -6.411 -7.688 1.00 85.62 82 LEU A N 1
ATOM 666 C CA . LEU A 1 82 ? -5.475 -6.382 -6.354 1.00 85.62 82 LEU A CA 1
ATOM 667 C C . LEU A 1 82 ? -5.207 -7.672 -5.565 1.00 85.62 82 LEU A C 1
ATOM 669 O O . LEU A 1 82 ? -5.018 -7.616 -4.351 1.00 85.62 82 LEU A O 1
ATOM 673 N N . GLY A 1 83 ? -5.157 -8.823 -6.241 1.00 84.12 83 GLY A N 1
ATOM 674 C CA . GLY A 1 83 ? -4.932 -10.124 -5.616 1.00 84.12 83 GLY A CA 1
ATOM 675 C C . GLY A 1 83 ? -3.529 -10.256 -5.025 1.00 84.12 83 GLY A C 1
ATOM 676 O O . GLY A 1 83 ? -3.387 -10.672 -3.873 1.00 84.12 83 GLY A O 1
ATOM 677 N N . LYS A 1 84 ? -2.499 -9.837 -5.767 1.00 82.19 84 LYS A N 1
ATOM 678 C CA . LYS A 1 84 ? -1.101 -9.789 -5.313 1.00 82.19 84 LYS A CA 1
ATOM 679 C C . LYS A 1 84 ? -0.942 -8.868 -4.111 1.00 82.19 84 LYS A C 1
ATOM 681 O O . LYS A 1 84 ? -0.368 -9.254 -3.096 1.00 82.19 84 LYS A O 1
ATOM 686 N N . VAL A 1 85 ? -1.526 -7.674 -4.186 1.00 84.00 85 VAL A N 1
ATOM 687 C CA . VAL A 1 85 ? -1.487 -6.694 -3.092 1.00 84.00 85 VAL A CA 1
ATOM 688 C C . VAL A 1 85 ? -2.154 -7.262 -1.841 1.00 84.00 85 VAL A C 1
ATOM 690 O O . VAL A 1 85 ? -1.577 -7.242 -0.754 1.00 84.00 85 VAL A O 1
ATOM 693 N N . SER A 1 86 ? -3.360 -7.811 -1.999 1.00 88.50 86 SER A N 1
ATOM 694 C CA . SER A 1 86 ? -4.143 -8.406 -0.917 1.00 88.50 86 SER A CA 1
ATOM 695 C C . SER A 1 86 ? -3.399 -9.574 -0.255 1.00 88.50 86 SER A C 1
ATOM 697 O O . SER A 1 86 ? -3.416 -9.708 0.972 1.00 88.50 86 SER A O 1
ATOM 699 N N . ALA A 1 87 ? -2.647 -10.372 -1.023 1.00 88.94 87 ALA A N 1
ATOM 700 C CA . ALA A 1 87 ? -1.835 -11.471 -0.498 1.00 88.94 87 ALA A CA 1
ATOM 701 C C . ALA A 1 87 ? -0.740 -11.009 0.483 1.00 88.94 87 ALA A C 1
ATOM 703 O O . ALA A 1 87 ? -0.422 -11.731 1.432 1.00 88.94 87 ALA A O 1
ATOM 704 N N . HIS A 1 88 ? -0.208 -9.795 0.318 1.00 89.50 88 HIS A N 1
ATOM 705 C CA . HIS A 1 88 ? 0.791 -9.221 1.225 1.00 89.50 88 HIS A CA 1
ATOM 706 C C . HIS A 1 88 ? 0.197 -8.595 2.494 1.00 89.50 88 HIS A C 1
ATOM 708 O O . HIS A 1 88 ? 0.944 -8.195 3.393 1.00 89.50 88 HIS A O 1
ATOM 714 N N . ILE A 1 89 ? -1.132 -8.533 2.603 1.00 91.00 89 ILE A N 1
ATOM 715 C CA . ILE A 1 89 ? -1.824 -7.945 3.746 1.00 91.00 89 ILE A CA 1
ATOM 716 C C . ILE A 1 89 ? -2.236 -9.030 4.741 1.00 91.00 89 ILE A C 1
ATOM 718 O O . ILE A 1 89 ? -2.968 -9.978 4.442 1.00 91.00 89 ILE A O 1
ATOM 722 N N . ASP A 1 90 ? -1.797 -8.849 5.982 1.00 89.31 90 ASP A N 1
ATOM 723 C CA . ASP A 1 90 ? -2.147 -9.694 7.117 1.00 89.31 90 ASP A CA 1
ATOM 724 C C . ASP A 1 90 ? -3.191 -8.978 7.990 1.00 89.31 90 ASP A C 1
ATOM 726 O O . ASP A 1 90 ? -2.866 -8.097 8.791 1.00 89.31 90 ASP A O 1
ATOM 730 N N . LEU A 1 91 ? -4.465 -9.354 7.813 1.00 86.94 91 LEU A N 1
ATOM 731 C CA . LEU A 1 91 ? -5.591 -8.777 8.560 1.00 86.94 91 LEU A CA 1
ATOM 732 C C . LEU A 1 91 ? -5.474 -8.988 10.063 1.00 86.94 91 LEU A C 1
ATOM 734 O O . LEU A 1 91 ? -5.897 -8.124 10.832 1.00 86.94 91 LEU A O 1
ATOM 738 N N . GLU A 1 92 ? -4.919 -10.118 10.499 1.00 85.56 92 GLU A N 1
ATOM 739 C CA . GLU A 1 92 ? -4.759 -10.357 11.925 1.00 85.56 92 GLU A CA 1
ATOM 740 C C . GLU A 1 92 ? -3.772 -9.347 12.490 1.00 85.56 92 GLU A C 1
ATOM 742 O O . GLU A 1 92 ? -4.106 -8.639 13.439 1.00 85.56 92 GLU A O 1
ATOM 747 N N . LYS A 1 93 ? -2.605 -9.186 11.854 1.00 84.94 93 LYS A N 1
ATOM 748 C CA . LYS A 1 93 ? -1.613 -8.184 12.274 1.00 84.94 93 LYS A CA 1
ATOM 749 C C . LYS A 1 93 ? -2.142 -6.752 12.225 1.00 84.94 93 LYS A C 1
ATOM 751 O O . LYS A 1 93 ? -1.722 -5.952 13.063 1.00 84.94 93 LYS A O 1
ATOM 756 N N . LEU A 1 94 ? -3.049 -6.428 11.301 1.00 85.06 94 LEU A N 1
ATOM 757 C CA . LEU A 1 94 ? -3.707 -5.116 11.246 1.00 85.06 94 LEU A CA 1
ATOM 758 C C . LEU A 1 94 ? -4.616 -4.855 12.456 1.00 85.06 94 LEU A C 1
ATOM 760 O O . LEU A 1 94 ? -4.714 -3.720 12.911 1.00 85.06 94 LEU A O 1
ATOM 764 N N . CYS A 1 95 ? -5.237 -5.893 13.018 1.00 83.50 95 CYS A N 1
ATOM 765 C CA . CYS A 1 95 ? -6.140 -5.771 14.166 1.00 83.50 95 CYS A CA 1
ATOM 766 C C . CYS A 1 95 ? -5.422 -5.626 15.524 1.00 83.50 95 CYS A C 1
ATOM 768 O O . CYS A 1 95 ? -6.076 -5.345 16.534 1.00 83.50 95 CYS A O 1
ATOM 770 N N . TRP A 1 96 ? -4.106 -5.861 15.586 1.00 76.50 96 TRP A N 1
ATOM 771 C CA . TRP A 1 96 ? -3.342 -5.883 16.838 1.00 76.50 96 TRP A CA 1
ATOM 772 C C . TRP A 1 96 ? -2.458 -4.638 17.008 1.00 76.50 96 TRP A C 1
ATOM 774 O O . TRP A 1 96 ? -1.677 -4.307 16.102 1.00 76.50 96 TRP A O 1
ATOM 784 N N . PRO A 1 97 ? -2.462 -3.988 18.190 1.00 66.62 97 PRO A N 1
ATOM 785 C CA . PRO A 1 97 ? -1.561 -2.871 18.442 1.00 66.62 97 PRO A CA 1
ATOM 786 C C . PRO A 1 97 ? -0.096 -3.303 18.393 1.00 66.62 97 PRO A C 1
ATOM 788 O O . PRO A 1 97 ? 0.256 -4.454 18.644 1.00 66.62 97 PRO A O 1
ATOM 791 N N . ILE A 1 98 ? 0.784 -2.339 18.125 1.00 67.31 98 ILE A N 1
ATOM 792 C CA . ILE A 1 98 ? 2.233 -2.573 18.044 1.00 67.31 98 ILE A CA 1
ATOM 793 C C . ILE A 1 98 ? 2.844 -2.817 19.438 1.00 67.31 98 ILE A C 1
ATOM 795 O O . ILE A 1 98 ? 3.840 -3.526 19.550 1.00 67.31 98 ILE A O 1
ATOM 799 N N . ARG A 1 99 ? 2.270 -2.242 20.509 1.00 60.25 99 ARG A N 1
ATOM 800 C CA . ARG A 1 99 ? 2.868 -2.261 21.863 1.00 60.25 99 ARG A CA 1
ATOM 801 C C . ARG A 1 99 ? 1.932 -2.634 23.022 1.00 60.25 99 ARG A C 1
ATOM 803 O O . ARG A 1 99 ? 2.398 -2.693 24.154 1.00 60.25 99 ARG A O 1
ATOM 810 N N . LYS A 1 100 ? 0.641 -2.895 22.792 1.00 55.88 100 LYS A N 1
ATOM 811 C CA . LYS A 1 100 ? -0.321 -3.229 23.864 1.00 55.88 100 LYS A CA 1
ATOM 812 C C . LYS A 1 100 ? -1.082 -4.520 23.554 1.00 55.88 100 LYS A C 1
ATOM 814 O O . LYS A 1 100 ? -1.333 -4.825 22.395 1.00 55.88 100 LYS A O 1
ATOM 819 N N . LYS A 1 101 ? -1.441 -5.264 24.608 1.00 57.06 101 LYS A N 1
ATOM 820 C CA . LYS A 1 101 ? -2.250 -6.500 24.548 1.00 57.06 101 LYS A CA 1
ATOM 821 C C . LYS A 1 101 ? -3.760 -6.246 24.402 1.00 57.06 101 LYS A C 1
ATOM 823 O O . LYS A 1 101 ? -4.521 -7.204 24.334 1.00 57.06 101 LYS A O 1
ATOM 828 N N . GLU A 1 102 ? -4.206 -4.992 24.380 1.00 57.84 102 GLU A N 1
ATOM 829 C CA . GLU A 1 102 ? -5.620 -4.653 24.176 1.00 57.84 102 GLU A CA 1
ATOM 830 C C . GLU A 1 102 ? -5.937 -4.557 22.692 1.00 57.84 102 GLU A C 1
ATOM 832 O O . GLU A 1 102 ? -5.146 -4.023 21.929 1.00 57.84 102 GLU A O 1
ATOM 837 N N . ARG A 1 103 ? -7.086 -5.076 22.259 1.00 57.94 103 ARG A N 1
ATOM 838 C CA . ARG A 1 103 ? -7.477 -4.965 20.853 1.00 57.94 103 ARG A CA 1
ATOM 839 C C . ARG A 1 103 ? -7.622 -3.502 20.458 1.00 57.94 103 ARG A C 1
ATOM 841 O O . ARG A 1 103 ? -8.097 -2.669 21.224 1.00 57.94 103 ARG A O 1
ATOM 848 N N . PHE A 1 104 ? -7.205 -3.230 19.233 1.00 68.06 104 PHE A N 1
ATOM 849 C CA . PHE A 1 104 ? -7.381 -1.942 18.600 1.00 68.06 104 PHE A CA 1
ATOM 850 C C . PHE A 1 104 ? -8.885 -1.584 18.540 1.00 68.06 104 PHE A C 1
ATOM 852 O O . PHE A 1 104 ? -9.693 -2.468 18.242 1.00 68.06 104 PHE A O 1
ATOM 859 N N . LYS A 1 105 ? -9.277 -0.334 18.853 1.00 69.44 105 LYS A N 1
ATOM 860 C CA . LYS A 1 105 ? -10.700 0.077 18.920 1.00 69.44 105 LYS A CA 1
ATOM 861 C C . LYS A 1 105 ? -11.445 -0.219 17.618 1.00 69.44 105 LYS A C 1
ATOM 863 O O . LYS A 1 105 ? -12.567 -0.714 17.666 1.00 69.44 105 LYS A O 1
ATOM 868 N N . ASP A 1 106 ? -10.774 -0.053 16.480 1.00 80.81 106 ASP A N 1
ATOM 869 C CA . ASP A 1 106 ? -11.393 -0.283 15.175 1.00 80.81 106 ASP A CA 1
ATOM 870 C C . ASP A 1 106 ? -11.089 -1.677 14.613 1.00 80.81 106 ASP A C 1
ATOM 872 O O . ASP A 1 106 ? -11.264 -1.914 13.422 1.00 80.81 106 ASP A O 1
ATOM 876 N N . ALA A 1 107 ? -10.646 -2.638 15.433 1.00 82.38 107 ALA A N 1
ATOM 877 C CA . ALA A 1 107 ? -10.398 -4.004 14.962 1.00 82.38 107 ALA A CA 1
ATOM 878 C C . ALA A 1 107 ? -11.646 -4.647 14.319 1.00 82.38 107 ALA A C 1
ATOM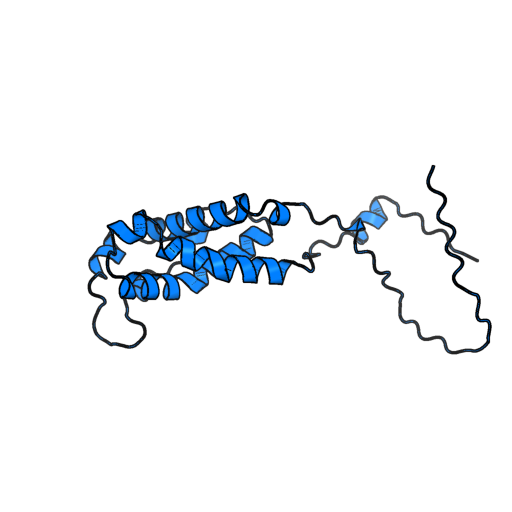 880 O O . ALA A 1 107 ? -11.504 -5.506 13.452 1.00 82.38 107 ALA A O 1
ATOM 881 N N . GLY A 1 108 ? -12.855 -4.235 14.726 1.00 85.38 108 GLY A N 1
ATOM 882 C CA . GLY A 1 108 ? -14.103 -4.608 14.050 1.00 85.38 108 GLY A CA 1
ATOM 883 C C . GLY A 1 108 ? -14.175 -4.047 12.628 1.00 85.38 108 GLY A C 1
ATOM 884 O O . GLY A 1 108 ? -14.297 -4.811 11.677 1.00 85.38 108 GLY A O 1
ATOM 885 N N . ILE A 1 109 ? -13.958 -2.738 12.483 1.00 87.25 109 ILE A N 1
ATOM 886 C CA . ILE A 1 109 ? -13.958 -2.019 11.197 1.00 87.25 109 ILE A CA 1
ATOM 887 C C . ILE A 1 109 ? -12.894 -2.587 10.244 1.00 87.25 109 ILE A C 1
ATOM 889 O O . ILE A 1 109 ? -13.154 -2.788 9.060 1.00 87.25 109 ILE A O 1
ATOM 893 N N . VAL A 1 110 ? -11.701 -2.908 10.760 1.00 88.06 110 VAL A N 1
ATOM 894 C CA . VAL A 1 110 ? -10.619 -3.522 9.970 1.00 88.06 110 VAL A CA 1
ATOM 895 C C . VAL A 1 110 ? -11.050 -4.860 9.373 1.00 88.06 110 VAL A C 1
ATOM 897 O O . VAL A 1 110 ? -10.762 -5.148 8.212 1.00 88.06 110 VAL A O 1
ATOM 900 N N . ARG A 1 111 ? -11.755 -5.686 10.152 1.00 87.81 111 ARG A N 1
ATOM 901 C CA . ARG A 1 111 ? -12.251 -6.987 9.685 1.00 87.81 111 ARG A CA 1
ATOM 902 C C . ARG A 1 111 ? -13.388 -6.844 8.684 1.00 87.81 111 ARG A C 1
ATOM 904 O O . ARG A 1 111 ? -13.411 -7.600 7.721 1.00 87.81 111 ARG A O 1
ATOM 911 N N . GLU A 1 112 ? -14.293 -5.896 8.908 1.00 90.88 112 GLU A N 1
ATOM 912 C CA . GLU A 1 112 ? -15.437 -5.632 8.027 1.00 90.88 112 GLU A CA 1
ATOM 913 C C . GLU A 1 112 ? -15.003 -5.151 6.641 1.00 90.88 112 GLU A C 1
ATOM 915 O O . GLU A 1 112 ? -15.540 -5.611 5.638 1.00 90.88 112 GLU A O 1
ATOM 920 N N . ASN A 1 113 ? -13.997 -4.277 6.572 1.00 90.12 113 ASN A N 1
ATOM 921 C CA . ASN A 1 113 ? -13.471 -3.780 5.301 1.00 90.12 113 ASN A CA 1
ATOM 922 C C . ASN A 1 113 ? -12.644 -4.833 4.538 1.00 90.12 113 ASN A C 1
ATOM 924 O O . ASN A 1 113 ? -12.570 -4.794 3.310 1.00 90.12 113 ASN A O 1
ATOM 928 N N . GLY A 1 114 ? -12.020 -5.779 5.247 1.00 91.25 114 GLY A N 1
ATOM 929 C CA . GLY A 1 114 ? -11.230 -6.849 4.638 1.00 91.25 114 GLY A CA 1
ATOM 930 C C . GLY A 1 114 ? -9.910 -6.377 4.010 1.00 91.25 114 GLY A C 1
ATOM 931 O O . GLY A 1 114 ? -9.546 -5.203 4.060 1.00 91.25 114 GLY A O 1
ATOM 932 N N . LYS A 1 115 ? -9.146 -7.319 3.437 1.00 94.00 115 LYS A N 1
ATOM 933 C CA . LYS A 1 115 ? -7.822 -7.040 2.840 1.00 94.00 115 LYS A CA 1
ATOM 934 C C . LYS A 1 115 ? -7.925 -6.150 1.611 1.00 94.00 115 LYS A C 1
ATOM 936 O O . LYS A 1 115 ? -7.139 -5.219 1.472 1.00 94.00 115 LYS A O 1
ATOM 941 N N . ASP A 1 116 ? -8.908 -6.427 0.764 1.00 92.88 116 ASP A N 1
ATOM 942 C CA . ASP A 1 116 ? -9.054 -5.795 -0.546 1.00 92.88 116 ASP A CA 1
ATOM 943 C C . ASP A 1 116 ? -9.308 -4.290 -0.430 1.00 92.88 116 ASP A C 1
ATOM 945 O O . ASP A 1 116 ? -8.845 -3.515 -1.262 1.00 92.88 116 ASP A O 1
ATOM 949 N N . PHE A 1 117 ? -9.956 -3.845 0.651 1.00 94.50 117 PHE A N 1
ATOM 950 C CA . PHE A 1 117 ? -10.100 -2.424 0.951 1.00 94.50 117 PHE A CA 1
ATOM 951 C C . PHE A 1 117 ? -8.742 -1.731 1.116 1.00 94.50 117 PHE A C 1
ATOM 953 O O . PHE A 1 117 ? -8.475 -0.726 0.458 1.00 94.50 117 PHE A O 1
ATOM 960 N N . TYR A 1 118 ? -7.872 -2.280 1.967 1.00 93.69 118 TYR A N 1
ATOM 961 C CA . TYR A 1 118 ? -6.536 -1.729 2.202 1.00 93.69 118 TYR A CA 1
ATOM 962 C C . TYR A 1 118 ? -5.627 -1.913 0.989 1.00 93.69 118 TYR A C 1
ATOM 964 O O . TYR A 1 118 ? -4.822 -1.035 0.690 1.00 93.69 118 TYR A O 1
ATOM 972 N N . ALA A 1 119 ? -5.785 -3.023 0.271 1.00 93.44 119 ALA A N 1
ATOM 973 C CA . ALA A 1 119 ? -5.059 -3.298 -0.955 1.00 93.44 119 ALA A CA 1
ATOM 974 C C . ALA A 1 119 ? -5.361 -2.253 -2.032 1.00 93.44 119 ALA A C 1
ATOM 976 O O . ALA A 1 119 ? -4.440 -1.672 -2.599 1.00 93.44 119 ALA A O 1
ATOM 977 N N . GLN A 1 120 ? -6.641 -1.945 -2.247 1.00 94.44 120 GLN A N 1
ATOM 978 C CA . GLN A 1 120 ? -7.041 -0.923 -3.205 1.00 94.44 120 GLN A CA 1
ATOM 979 C C . GLN A 1 120 ? -6.490 0.453 -2.817 1.00 94.44 120 GLN A C 1
ATOM 981 O O . GLN A 1 120 ? -6.006 1.166 -3.679 1.00 94.44 120 GLN A O 1
ATOM 986 N N . ILE A 1 121 ? -6.492 0.812 -1.527 1.00 94.69 121 ILE A N 1
ATOM 987 C CA . ILE A 1 121 ? -5.912 2.089 -1.073 1.00 94.69 121 ILE A CA 1
ATOM 988 C C . ILE A 1 121 ? -4.413 2.171 -1.392 1.00 94.69 121 ILE A C 1
ATOM 990 O O . ILE A 1 121 ? -3.942 3.224 -1.815 1.00 94.69 121 ILE A O 1
ATOM 994 N N . ILE A 1 122 ? -3.663 1.082 -1.192 1.00 93.50 122 ILE A N 1
ATOM 995 C CA . ILE A 1 122 ? -2.233 1.048 -1.527 1.00 93.50 122 ILE A CA 1
ATOM 996 C C . ILE A 1 122 ? -2.036 1.153 -3.038 1.00 93.50 122 ILE A C 1
ATOM 998 O O . ILE A 1 122 ? -1.189 1.928 -3.464 1.00 93.50 122 ILE A O 1
ATOM 1002 N N . LEU A 1 123 ? -2.819 0.419 -3.833 1.00 92.38 123 LEU A N 1
ATOM 1003 C CA . LEU A 1 123 ? -2.769 0.493 -5.294 1.00 92.38 123 LEU A CA 1
ATOM 1004 C C . LEU A 1 123 ? -3.051 1.905 -5.805 1.00 92.38 123 LEU A C 1
ATOM 1006 O O . LEU A 1 123 ? -2.265 2.427 -6.587 1.00 92.38 123 LEU A O 1
ATOM 1010 N N . ASP A 1 124 ? -4.128 2.532 -5.329 1.00 91.50 124 ASP A N 1
ATOM 1011 C CA . ASP A 1 124 ? -4.525 3.882 -5.733 1.00 91.50 124 ASP A CA 1
ATOM 1012 C C . ASP A 1 124 ? -3.411 4.894 -5.401 1.00 91.50 124 ASP A C 1
ATOM 1014 O O . ASP A 1 124 ? -3.044 5.726 -6.233 1.00 91.50 124 ASP A O 1
ATOM 1018 N N . ALA A 1 125 ? -2.837 4.801 -4.195 1.00 92.00 125 ALA A N 1
ATOM 1019 C CA . ALA A 1 125 ? -1.743 5.666 -3.760 1.00 92.00 125 ALA A CA 1
ATOM 1020 C C . ALA A 1 125 ? -0.476 5.447 -4.595 1.00 92.00 125 ALA A C 1
ATOM 1022 O O . ALA A 1 125 ? 0.134 6.406 -5.052 1.00 92.00 125 ALA A O 1
ATOM 1023 N N . LEU A 1 126 ? -0.097 4.190 -4.822 1.00 90.00 126 LEU A N 1
ATOM 1024 C CA . LEU A 1 126 ? 1.103 3.838 -5.568 1.00 90.00 126 LEU A CA 1
ATOM 1025 C C . LEU A 1 126 ? 0.996 4.288 -7.029 1.00 90.00 126 LEU A C 1
ATOM 1027 O O . LEU A 1 126 ? 1.906 4.946 -7.523 1.00 90.00 126 LEU A O 1
ATOM 1031 N N . GLN A 1 127 ? -0.140 4.017 -7.680 1.00 87.00 127 GLN A N 1
ATOM 1032 C CA . GLN A 1 127 ? -0.415 4.459 -9.046 1.00 87.00 127 GLN A CA 1
ATOM 1033 C C . GLN A 1 127 ? -0.335 5.984 -9.161 1.00 87.00 127 GLN A C 1
ATOM 1035 O O . GLN A 1 127 ? 0.307 6.492 -10.072 1.00 87.00 127 GLN A O 1
ATOM 1040 N N . THR A 1 128 ? -0.913 6.711 -8.200 1.00 86.50 128 THR A N 1
ATOM 1041 C CA . THR A 1 128 ? -0.861 8.180 -8.177 1.00 86.50 128 THR A CA 1
ATOM 1042 C C . THR A 1 128 ? 0.578 8.698 -8.094 1.00 86.50 128 THR A C 1
ATOM 1044 O O . THR A 1 128 ? 0.938 9.620 -8.824 1.00 86.50 128 THR A O 1
ATOM 1047 N N . GLU A 1 129 ? 1.419 8.104 -7.239 1.00 86.50 129 GLU A N 1
ATOM 1048 C CA . GLU A 1 129 ? 2.829 8.503 -7.129 1.00 86.50 129 GLU A CA 1
ATOM 1049 C C . GLU A 1 129 ? 3.623 8.162 -8.396 1.00 86.50 129 GLU A C 1
ATOM 1051 O O . GLU A 1 129 ? 4.440 8.961 -8.845 1.00 86.50 129 GLU A O 1
ATOM 1056 N N . ILE A 1 130 ? 3.373 7.005 -9.010 1.00 81.81 130 ILE A N 1
ATOM 1057 C CA . ILE A 1 130 ? 4.042 6.599 -10.254 1.00 81.81 130 ILE A CA 1
ATOM 1058 C C . ILE A 1 130 ? 3.634 7.507 -11.416 1.00 81.81 130 ILE A C 1
ATOM 1060 O O . ILE A 1 130 ? 4.499 7.969 -12.157 1.00 81.81 130 ILE A O 1
ATOM 1064 N N . ASP A 1 131 ? 2.344 7.814 -11.552 1.00 77.88 131 ASP A N 1
ATOM 1065 C CA . ASP A 1 131 ? 1.826 8.704 -12.596 1.00 77.88 131 ASP A CA 1
ATOM 1066 C C . ASP A 1 131 ? 2.357 10.135 -12.426 1.00 77.88 131 ASP A C 1
ATOM 1068 O O . ASP A 1 131 ? 2.674 10.812 -13.407 1.00 77.88 131 ASP A O 1
ATOM 1072 N N . GLY A 1 132 ? 2.516 10.588 -11.177 1.00 68.88 132 GLY A N 1
ATOM 1073 C CA . GLY A 1 132 ? 3.163 11.859 -10.842 1.00 68.88 132 GLY A CA 1
ATOM 1074 C C . GLY A 1 132 ? 4.664 11.893 -11.151 1.00 68.88 132 GLY A C 1
ATOM 1075 O O . GLY A 1 132 ? 5.251 12.972 -11.245 1.00 68.88 132 GLY A O 1
ATOM 1076 N N . HIS A 1 133 ? 5.279 10.728 -11.358 1.00 63.69 133 HIS A N 1
ATOM 1077 C CA . HIS A 1 133 ? 6.696 10.554 -11.638 1.00 63.69 133 HIS A CA 1
ATOM 1078 C C . HIS A 1 133 ? 6.919 9.779 -12.941 1.00 63.69 133 HIS A C 1
ATOM 1080 O O . HIS A 1 133 ? 7.487 8.687 -12.957 1.00 63.69 133 HIS A O 1
ATOM 1086 N N . ALA A 1 134 ? 6.559 10.406 -14.066 1.00 59.22 134 ALA A N 1
ATOM 1087 C CA . ALA A 1 134 ? 6.807 9.892 -15.421 1.00 59.22 134 ALA A CA 1
ATOM 1088 C C . ALA A 1 134 ? 8.285 9.537 -15.711 1.00 59.22 134 ALA A C 1
ATOM 1090 O O . ALA A 1 134 ? 8.595 8.851 -16.681 1.00 59.22 134 ALA A O 1
ATOM 1091 N N . GLU A 1 135 ? 9.214 9.998 -14.875 1.00 56.16 135 GLU A N 1
ATOM 1092 C CA . GLU A 1 135 ? 10.629 9.626 -14.907 1.00 56.16 135 GLU A CA 1
ATOM 1093 C C . GLU A 1 135 ? 10.852 8.142 -14.560 1.00 56.16 135 GLU A C 1
ATOM 1095 O O . GLU A 1 135 ? 11.768 7.529 -15.098 1.00 56.16 135 GLU A O 1
ATOM 1100 N N . TYR A 1 136 ? 9.985 7.533 -13.739 1.00 56.66 136 TYR A N 1
ATOM 1101 C CA . TYR A 1 136 ? 10.091 6.131 -13.306 1.00 56.66 136 TYR A CA 1
ATOM 1102 C C . TYR A 1 136 ? 9.631 5.128 -14.368 1.00 56.66 136 TYR A C 1
ATOM 1104 O O . TYR A 1 136 ? 10.003 3.957 -14.315 1.00 56.66 136 TYR A O 1
ATOM 1112 N N . THR A 1 137 ? 8.818 5.567 -15.332 1.00 54.97 137 THR A N 1
ATOM 1113 C CA . THR A 1 137 ? 8.254 4.700 -16.376 1.00 54.97 137 THR A CA 1
ATOM 1114 C C . THR A 1 137 ? 9.100 4.650 -17.644 1.00 54.97 137 THR A C 1
ATOM 1116 O O . THR A 1 137 ? 8.890 3.753 -18.468 1.00 54.97 137 THR A O 1
ATOM 1119 N N . LYS A 1 138 ? 10.089 5.545 -17.799 1.00 56.00 138 LYS A N 1
ATOM 1120 C CA . LYS A 1 138 ? 11.041 5.473 -18.914 1.00 56.00 138 LYS A CA 1
ATOM 1121 C C . LYS A 1 138 ? 11.751 4.120 -18.881 1.00 56.00 138 LYS A C 1
ATOM 1123 O O . LYS A 1 138 ? 12.261 3.684 -17.851 1.00 56.00 138 LYS A O 1
ATOM 1128 N N . GLU A 1 139 ? 11.719 3.396 -19.999 1.00 52.12 139 GLU A N 1
ATOM 1129 C CA . GLU A 1 139 ? 12.631 2.270 -20.188 1.00 52.12 139 GLU A CA 1
ATOM 1130 C C . GLU A 1 139 ? 14.050 2.768 -19.985 1.00 52.12 139 GLU A C 1
ATOM 1132 O O . GLU A 1 139 ? 14.441 3.797 -20.532 1.00 52.12 139 GLU A O 1
ATOM 1137 N N . TYR A 1 140 ? 14.775 2.065 -19.120 1.00 52.03 140 TYR A N 1
ATOM 1138 C CA . TYR A 1 140 ? 16.182 2.320 -18.931 1.00 52.03 140 TYR A CA 1
ATOM 1139 C C . TYR A 1 140 ? 16.866 2.036 -20.264 1.00 52.03 140 TYR A C 1
ATOM 1141 O O . TYR A 1 140 ? 16.926 0.884 -20.696 1.00 52.03 140 TYR A O 1
ATOM 1149 N N . ASP A 1 141 ? 17.315 3.093 -20.934 1.00 49.00 141 ASP A N 1
ATOM 1150 C CA . ASP A 1 141 ? 18.106 2.955 -22.141 1.00 49.00 141 ASP A CA 1
ATOM 1151 C C . ASP A 1 141 ? 19.490 2.453 -21.721 1.00 49.00 141 ASP A C 1
ATOM 1153 O O . ASP A 1 141 ? 20.346 3.199 -21.237 1.00 49.00 141 ASP A O 1
ATOM 1157 N N . CYS A 1 142 ? 19.690 1.140 -21.854 1.00 48.53 142 CYS A N 1
ATOM 1158 C CA . CYS A 1 142 ? 20.942 0.458 -21.534 1.00 48.53 142 CYS A CA 1
ATOM 1159 C C . CYS A 1 142 ? 22.151 1.056 -22.281 1.00 48.53 142 CYS A C 1
ATOM 1161 O O . CYS A 1 142 ? 23.292 0.765 -21.918 1.00 48.53 142 CYS A O 1
ATOM 1163 N N . CYS A 1 143 ? 21.929 1.882 -23.311 1.00 53.03 143 CYS A N 1
ATOM 1164 C CA . CYS A 1 143 ? 22.981 2.556 -24.058 1.00 53.03 143 CYS A CA 1
ATOM 1165 C C . CYS A 1 143 ? 23.670 3.693 -23.284 1.00 53.03 143 CYS A C 1
ATOM 1167 O O . CYS A 1 143 ? 24.822 3.997 -23.592 1.00 53.03 143 CYS A O 1
ATOM 1169 N N . GLU A 1 144 ? 23.041 4.294 -22.265 1.00 49.47 144 GLU A N 1
ATOM 1170 C CA . GLU A 1 144 ? 23.623 5.452 -21.559 1.00 49.47 144 GLU A CA 1
ATOM 1171 C C . GLU A 1 144 ? 24.698 5.081 -20.518 1.00 49.47 144 GLU A C 1
ATOM 1173 O O . GLU A 1 144 ? 25.447 5.947 -20.069 1.00 49.47 144 GLU A O 1
ATOM 1178 N N . HIS A 1 145 ? 24.831 3.799 -20.155 1.00 48.16 145 HIS A N 1
ATOM 1179 C CA . HIS A 1 145 ? 25.726 3.346 -19.078 1.00 48.16 145 HIS A CA 1
ATOM 1180 C C . HIS A 1 145 ? 26.643 2.184 -19.472 1.00 48.16 145 HIS A C 1
ATOM 1182 O O . HIS A 1 145 ? 27.053 1.396 -18.617 1.00 48.16 145 HIS A O 1
ATOM 1188 N N . VAL A 1 146 ? 27.032 2.092 -20.747 1.00 45.41 146 VAL A N 1
ATOM 1189 C CA . VAL A 1 146 ? 28.129 1.210 -21.178 1.00 45.41 146 VAL A CA 1
ATOM 1190 C C . VAL A 1 146 ? 29.457 1.751 -20.620 1.00 45.41 146 VAL A C 1
ATOM 1192 O O . VAL A 1 146 ? 30.298 2.287 -21.336 1.00 45.41 146 VAL A O 1
ATOM 1195 N N . GLN A 1 147 ? 29.667 1.639 -19.307 1.00 45.97 147 GLN A N 1
ATOM 1196 C CA . GLN A 1 147 ? 31.012 1.583 -18.758 1.00 45.97 147 GLN A CA 1
ATOM 1197 C C . GLN A 1 147 ? 31.553 0.212 -19.129 1.00 45.97 147 GLN A C 1
ATOM 1199 O O . GLN A 1 147 ? 31.101 -0.816 -18.628 1.00 45.97 147 GLN A O 1
ATOM 1204 N N . PHE A 1 148 ? 32.476 0.226 -20.087 1.00 43.22 148 PHE A N 1
ATOM 1205 C CA . PHE A 1 148 ? 33.228 -0.927 -20.541 1.00 43.22 148 PHE A CA 1
ATOM 1206 C C . PHE A 1 148 ? 33.614 -1.809 -19.349 1.00 43.22 148 PHE A C 1
ATOM 1208 O O . PHE A 1 148 ? 34.369 -1.387 -18.473 1.00 43.22 148 PHE A O 1
ATOM 1215 N N . LEU A 1 149 ? 33.129 -3.052 -19.348 1.00 40.34 149 LEU A N 1
ATOM 1216 C CA . LEU A 1 149 ? 33.781 -4.149 -18.644 1.00 40.34 149 LEU A CA 1
ATOM 1217 C C . LEU A 1 149 ? 35.140 -4.353 -19.326 1.00 40.34 149 LEU A C 1
ATOM 1219 O O . LEU A 1 149 ? 35.309 -5.252 -20.143 1.00 40.34 149 LEU A O 1
ATOM 1223 N N . GLN A 1 150 ? 36.099 -3.465 -19.060 1.00 36.53 150 GLN A N 1
ATOM 1224 C CA . GLN A 1 150 ? 37.490 -3.761 -19.344 1.00 36.53 150 GLN A CA 1
ATOM 1225 C C . GLN A 1 150 ? 37.876 -4.867 -18.377 1.00 36.53 150 GLN A C 1
ATOM 1227 O O . GLN A 1 150 ? 37.949 -4.668 -17.163 1.00 36.53 150 GLN A O 1
ATOM 1232 N N . SER A 1 151 ? 38.040 -6.062 -18.932 1.00 35.53 151 SER A N 1
ATOM 1233 C CA . SER A 1 151 ? 38.697 -7.181 -18.285 1.00 35.53 151 SER A CA 1
ATOM 1234 C C . SER A 1 151 ? 39.968 -6.644 -17.634 1.00 35.53 151 SER A C 1
ATOM 1236 O O . SER A 1 151 ? 40.878 -6.200 -18.331 1.00 35.53 151 SER A O 1
ATOM 1238 N N . ASN A 1 152 ? 40.035 -6.660 -16.302 1.00 33.72 152 ASN A N 1
ATOM 1239 C CA . ASN A 1 152 ? 41.292 -6.484 -15.582 1.00 33.72 152 ASN A CA 1
ATOM 1240 C C . ASN A 1 152 ? 42.145 -7.741 -15.805 1.00 33.72 152 ASN A C 1
ATOM 1242 O O . ASN A 1 152 ? 42.407 -8.505 -14.878 1.00 33.72 152 ASN A O 1
ATOM 1246 N N . GLU A 1 153 ? 42.564 -7.981 -17.044 1.00 35.62 153 GLU A N 1
ATOM 1247 C CA . GLU A 1 153 ? 43.743 -8.788 -17.294 1.00 35.62 153 GLU A CA 1
ATOM 1248 C C . GLU A 1 153 ? 44.935 -7.879 -17.031 1.00 35.62 153 GLU A C 1
ATOM 1250 O O . GLU A 1 153 ? 45.360 -7.061 -17.841 1.00 35.62 153 GLU A O 1
ATOM 1255 N N . PHE A 1 154 ? 45.402 -7.975 -15.792 1.00 41.41 154 PHE A N 1
ATOM 1256 C CA . PHE A 1 154 ? 46.651 -7.407 -15.334 1.00 41.41 154 PHE A CA 1
ATOM 1257 C C . PHE A 1 154 ? 47.781 -7.965 -16.214 1.00 41.41 154 PHE A C 1
ATOM 1259 O O . PHE A 1 154 ? 48.261 -9.074 -15.990 1.00 41.41 154 PHE A O 1
ATOM 1266 N N . THR A 1 155 ? 48.228 -7.195 -17.201 1.00 33.69 155 THR A N 1
ATOM 1267 C CA . THR A 1 155 ? 49.559 -7.364 -17.786 1.00 33.69 155 THR A CA 1
ATOM 1268 C C . THR A 1 155 ? 50.359 -6.109 -17.491 1.00 33.69 155 THR A C 1
ATOM 1270 O O . THR A 1 155 ? 50.229 -5.080 -18.149 1.00 33.69 155 THR A O 1
ATOM 1273 N N . THR A 1 156 ? 51.161 -6.197 -16.436 1.00 43.19 156 THR A N 1
ATOM 1274 C CA . THR A 1 156 ? 52.354 -5.374 -16.241 1.00 43.19 156 THR A CA 1
ATOM 1275 C C . THR A 1 156 ? 53.202 -5.394 -17.508 1.00 43.19 156 THR A C 1
ATOM 1277 O O . THR A 1 156 ? 53.630 -6.471 -17.905 1.00 43.19 156 THR A O 1
ATOM 1280 N N . ASP A 1 157 ? 53.427 -4.231 -18.119 1.00 37.31 157 ASP A N 1
ATOM 1281 C CA . ASP A 1 157 ? 54.764 -3.677 -18.372 1.00 37.31 157 ASP A CA 1
ATOM 1282 C C . ASP A 1 157 ? 54.671 -2.297 -19.072 1.00 37.31 157 ASP A C 1
ATOM 1284 O O . ASP A 1 157 ? 53.958 -2.137 -20.056 1.00 37.31 157 ASP A O 1
ATOM 1288 N N . ARG A 1 158 ? 55.340 -1.298 -18.465 1.00 40.66 158 ARG A N 1
ATOM 1289 C CA . ARG A 1 158 ? 56.181 -0.214 -19.046 1.00 40.66 158 ARG A CA 1
ATOM 1290 C C . ARG A 1 158 ? 56.040 0.079 -20.561 1.00 40.66 158 ARG A C 1
ATOM 1292 O O . ARG A 1 158 ? 56.093 -0.842 -21.358 1.00 40.66 158 ARG A O 1
ATOM 1299 N N . ASP A 1 159 ? 55.948 1.308 -21.079 1.00 39.44 159 ASP A N 1
ATOM 1300 C CA . ASP A 1 159 ? 56.559 2.599 -20.726 1.00 39.44 159 ASP A CA 1
ATOM 1301 C C . ASP A 1 159 ? 55.727 3.790 -21.287 1.00 39.44 159 ASP A C 1
ATOM 1303 O O . ASP A 1 159 ? 54.768 3.615 -22.034 1.00 39.44 159 ASP A O 1
ATOM 1307 N N . GLU A 1 160 ? 56.123 4.996 -20.873 1.00 46.28 160 GLU A N 1
ATOM 1308 C CA . GLU A 1 160 ? 55.678 6.358 -21.215 1.00 46.28 160 GLU A CA 1
ATOM 1309 C C . GLU A 1 160 ? 55.007 6.619 -22.586 1.00 46.28 160 GLU A C 1
ATOM 1311 O O . GLU A 1 160 ? 55.563 6.304 -23.628 1.00 46.28 160 GLU A O 1
ATOM 1316 N N . GLU A 1 161 ? 53.888 7.359 -22.584 1.00 36.34 161 GLU A N 1
ATOM 1317 C CA . GLU A 1 161 ? 53.813 8.716 -23.162 1.00 36.34 161 GLU A CA 1
ATOM 1318 C C . GLU A 1 161 ? 52.478 9.403 -22.806 1.00 36.34 161 GLU A C 1
ATOM 1320 O O . GLU A 1 161 ? 51.378 8.924 -23.075 1.00 36.34 161 GLU A O 1
ATOM 1325 N N . SER A 1 162 ? 52.590 10.568 -22.168 1.00 46.19 162 SER A N 1
ATOM 1326 C CA . SER A 1 162 ? 51.492 11.492 -21.887 1.00 46.19 162 SER A CA 1
ATOM 1327 C C . SER A 1 162 ? 51.072 12.202 -23.176 1.00 46.19 162 SER A C 1
ATOM 1329 O O . SER A 1 162 ? 51.811 13.060 -23.658 1.00 46.19 162 SER A O 1
ATOM 1331 N N . LEU A 1 163 ? 49.859 11.948 -23.677 1.00 37.66 163 LEU A N 1
ATOM 1332 C CA . LEU A 1 163 ? 49.258 12.732 -24.762 1.00 37.66 163 LEU A CA 1
ATOM 1333 C C . LEU A 1 163 ? 47.861 13.240 -24.385 1.00 37.66 163 LEU A C 1
ATOM 1335 O O . LEU A 1 163 ? 46.834 12.604 -24.586 1.00 37.66 163 LEU A O 1
ATOM 1339 N N . VAL A 1 164 ? 47.899 14.426 -23.777 1.00 34.75 164 VAL A N 1
ATOM 1340 C CA . VAL A 1 164 ? 47.033 15.598 -23.972 1.00 34.75 164 VAL A CA 1
ATOM 1341 C C . VAL A 1 164 ? 45.657 15.336 -24.601 1.00 34.75 164 VAL A C 1
ATOM 1343 O O . VAL A 1 164 ? 45.507 15.148 -25.807 1.00 34.75 164 VAL A O 1
ATOM 1346 N N . CYS A 1 165 ? 44.635 15.493 -23.764 1.00 31.86 165 CYS A N 1
ATOM 1347 C CA . CYS A 1 165 ? 43.236 15.633 -24.144 1.00 31.86 165 CYS A CA 1
ATOM 1348 C C . CYS A 1 165 ? 43.053 16.888 -25.028 1.00 31.86 165 CYS A C 1
ATOM 1350 O O . CYS A 1 165 ? 43.042 18.009 -24.521 1.00 31.86 165 CYS A O 1
ATOM 1352 N N . SER A 1 166 ? 42.945 16.719 -26.350 1.00 32.31 166 SER A N 1
ATOM 1353 C CA . SER A 1 166 ? 42.484 17.779 -27.258 1.00 32.31 166 SER A CA 1
ATOM 1354 C C . SER A 1 166 ? 41.009 17.576 -27.569 1.00 32.31 166 SER A C 1
ATOM 1356 O O . SER A 1 166 ? 40.635 16.842 -28.480 1.00 32.31 166 SER A O 1
ATOM 1358 N N . SER A 1 167 ? 40.164 18.256 -26.801 1.00 37.44 167 SER A N 1
ATOM 1359 C CA . SER A 1 167 ? 38.747 18.417 -27.103 1.00 37.44 167 SER A CA 1
ATOM 1360 C C . SER A 1 167 ? 38.586 19.378 -28.282 1.00 37.44 167 SER A C 1
ATOM 1362 O O . SER A 1 167 ? 38.713 20.589 -28.114 1.00 37.44 167 SER A O 1
ATOM 1364 N N . VAL A 1 168 ? 38.270 18.862 -29.472 1.00 33.12 168 VAL A N 1
ATOM 1365 C CA . VAL A 1 168 ? 37.712 19.675 -30.563 1.00 33.12 168 VAL A CA 1
ATOM 1366 C C . VAL A 1 168 ? 36.285 19.212 -30.808 1.00 33.12 168 VAL A C 1
ATOM 1368 O O . VAL A 1 168 ? 36.027 18.239 -31.510 1.00 33.12 168 VAL A O 1
ATOM 1371 N N . VAL A 1 169 ? 35.347 19.933 -30.201 1.00 36.19 169 VAL A N 1
ATOM 1372 C CA . VAL A 1 169 ? 33.925 19.860 -30.526 1.00 36.19 169 VAL A CA 1
ATOM 1373 C C . VAL A 1 169 ? 33.681 20.837 -31.676 1.00 36.19 169 VAL A C 1
ATOM 1375 O O . VAL A 1 169 ? 33.792 22.046 -31.495 1.00 36.19 169 VAL A O 1
ATOM 1378 N N . SER A 1 170 ? 33.369 20.321 -32.866 1.00 30.88 170 SER A N 1
ATOM 1379 C CA . SER A 1 170 ? 32.721 21.104 -33.925 1.00 30.88 170 SER A CA 1
ATOM 1380 C C . SER A 1 170 ? 31.217 20.872 -33.841 1.00 30.88 170 SER A C 1
ATOM 1382 O O . SER A 1 170 ? 30.748 19.762 -34.080 1.00 30.88 170 SER A O 1
ATOM 1384 N N . ILE A 1 171 ? 30.471 21.923 -33.508 1.00 38.44 171 ILE A N 1
ATOM 1385 C CA . ILE A 1 171 ? 29.017 21.993 -33.679 1.00 38.44 171 ILE A CA 1
ATOM 1386 C C . ILE A 1 171 ? 28.762 22.947 -34.852 1.00 38.44 171 ILE A C 1
ATOM 1388 O O . ILE A 1 171 ? 29.434 23.973 -34.964 1.00 38.44 171 ILE A O 1
ATOM 1392 N N . LYS A 1 172 ? 27.856 22.547 -35.750 1.00 32.81 172 LYS A N 1
ATOM 1393 C CA . LYS A 1 172 ? 27.365 23.350 -36.880 1.00 32.81 172 LYS A CA 1
ATOM 1394 C C . LYS A 1 172 ? 26.590 24.578 -36.420 1.00 32.81 172 LYS A C 1
ATOM 1396 O O . LYS A 1 172 ? 25.832 24.438 -35.437 1.00 32.81 172 LYS A O 1
#